Protein AF-A0A931R4F4-F1 (afdb_monomer)

Solvent-accessible surface area (backbone atoms only — not comparable to full-atom values): 10185 Å² total; per-residue (Å²): 138,82,79,83,78,82,85,79,80,76,71,88,76,66,45,74,41,84,54,60,89,89,70,86,68,61,95,83,44,46,68,43,68,88,66,56,91,87,40,26,64,51,36,35,76,71,69,76,32,97,70,66,75,79,56,71,72,58,55,70,68,44,57,67,74,62,46,71,74,55,79,89,87,77,80,78,82,84,66,76,91,75,79,91,82,77,68,88,88,60,58,67,67,58,51,51,53,51,50,55,51,52,57,46,28,63,78,36,74,67,41,36,56,51,31,38,72,54,84,62,38,76,70,50,75,81,84,56,88,73,56,61,60,62,46,56,59,50,47,52,50,48,26,73,74,75,52,75,79,66,100,70,136

Structure (mmCIF, N/CA/C/O backbone):
data_AF-A0A931R4F4-F1
#
_entry.id   AF-A0A931R4F4-F1
#
loop_
_atom_site.group_PDB
_atom_site.id
_atom_site.type_symbol
_atom_site.label_atom_id
_atom_site.label_alt_id
_atom_site.label_comp_id
_atom_site.label_asym_id
_atom_site.label_entity_id
_atom_site.label_seq_id
_atom_site.pdbx_PDB_ins_code
_atom_site.Cartn_x
_atom_site.Cartn_y
_atom_site.Cartn_z
_atom_site.occupancy
_atom_site.B_iso_or_equiv
_atom_site.auth_seq_id
_atom_site.auth_comp_id
_atom_site.auth_asym_id
_atom_site.auth_atom_id
_atom_site.pdbx_PDB_model_num
ATOM 1 N N . MET A 1 1 ? 2.465 22.257 -15.580 1.00 33.47 1 MET A N 1
ATOM 2 C CA . MET A 1 1 ? 1.181 21.778 -16.136 1.00 33.47 1 MET A CA 1
ATOM 3 C C . MET A 1 1 ? 1.499 20.669 -17.139 1.00 33.47 1 MET A C 1
ATOM 5 O O . MET A 1 1 ? 1.985 20.966 -18.220 1.00 33.47 1 MET A O 1
ATOM 9 N N . LEU A 1 2 ? 1.382 19.396 -16.742 1.00 33.62 2 LEU A N 1
ATOM 10 C CA . LEU A 1 2 ? 1.641 18.245 -17.622 1.00 33.62 2 LEU A CA 1
ATOM 11 C C . LEU A 1 2 ? 0.313 17.807 -18.249 1.00 33.62 2 LEU A C 1
ATOM 13 O O . LEU A 1 2 ? -0.686 17.692 -17.543 1.00 33.62 2 LEU A O 1
ATOM 17 N N . ARG A 1 3 ? 0.301 17.629 -19.574 1.00 30.47 3 ARG A N 1
ATOM 18 C CA . ARG A 1 3 ? -0.894 17.268 -20.350 1.00 30.47 3 ARG A CA 1
ATOM 19 C C . ARG A 1 3 ? -1.424 15.884 -19.931 1.00 30.47 3 ARG A C 1
ATOM 21 O O . ARG A 1 3 ? -0.605 15.010 -19.639 1.00 30.47 3 ARG A O 1
ATOM 28 N N . PRO A 1 4 ? -2.752 15.659 -19.921 1.00 39.50 4 PRO A N 1
ATOM 29 C CA . PRO A 1 4 ? -3.322 14.340 -19.673 1.00 39.50 4 PRO A CA 1
ATOM 30 C C . PRO A 1 4 ? -2.822 13.353 -20.732 1.00 39.50 4 PRO A C 1
ATOM 32 O O . PRO A 1 4 ? -2.924 13.608 -21.928 1.00 39.50 4 PRO A O 1
ATOM 35 N N . PHE A 1 5 ? -2.253 12.238 -20.287 1.00 44.22 5 PHE A N 1
ATOM 36 C CA . PHE A 1 5 ? -1.903 11.112 -21.144 1.00 44.22 5 PHE A CA 1
ATOM 37 C C . PHE A 1 5 ? -3.206 10.507 -21.686 1.00 44.22 5 PHE A C 1
ATOM 39 O O . PHE A 1 5 ? -4.001 9.985 -20.900 1.00 44.22 5 PHE A O 1
ATOM 46 N N . GLU A 1 6 ? -3.446 10.607 -22.997 1.00 39.06 6 GLU A N 1
ATOM 47 C CA . GLU A 1 6 ? -4.593 10.000 -23.685 1.00 39.06 6 GLU A CA 1
ATOM 48 C C . GLU A 1 6 ? -4.513 8.465 -23.595 1.00 39.06 6 GLU A C 1
ATOM 50 O O . GLU A 1 6 ? -4.029 7.761 -24.483 1.00 39.06 6 GLU A O 1
ATOM 55 N N . ARG A 1 7 ? -4.980 7.917 -22.469 1.00 46.09 7 ARG A N 1
ATOM 56 C CA . ARG A 1 7 ? -5.272 6.491 -22.316 1.00 46.09 7 ARG A CA 1
ATOM 57 C C . ARG A 1 7 ? -6.458 6.182 -23.215 1.00 46.09 7 ARG A C 1
ATOM 59 O O . ARG A 1 7 ? -7.564 6.516 -22.813 1.00 46.09 7 ARG A O 1
ATOM 66 N N . THR A 1 8 ? -6.267 5.567 -24.382 1.00 38.84 8 THR A N 1
ATOM 67 C CA . THR A 1 8 ? -7.254 4.594 -24.921 1.00 38.84 8 THR A CA 1
ATOM 68 C C . THR A 1 8 ? -6.893 3.918 -26.243 1.00 38.84 8 THR A C 1
ATOM 70 O O . THR A 1 8 ? -7.552 2.936 -26.559 1.00 38.84 8 THR A O 1
ATOM 73 N N . LYS A 1 9 ? -5.861 4.327 -27.002 1.00 36.66 9 LYS A N 1
ATOM 74 C CA . LYS A 1 9 ? -5.619 3.714 -28.333 1.00 36.66 9 LYS A CA 1
ATOM 75 C C . LYS A 1 9 ? -4.384 2.817 -28.495 1.00 36.66 9 LYS A C 1
ATOM 77 O O . LYS A 1 9 ? -4.356 2.032 -29.430 1.00 36.66 9 LYS A O 1
ATOM 82 N N . TRP A 1 10 ? -3.398 2.883 -27.597 1.00 38.34 10 TRP A N 1
ATOM 83 C CA . TRP A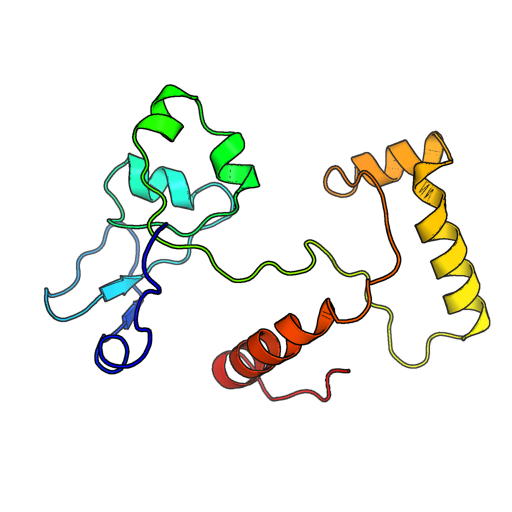 1 10 ? -2.105 2.192 -27.784 1.00 38.34 10 TRP A CA 1
ATOM 84 C C . TRP A 1 10 ? -1.919 0.899 -26.973 1.00 38.34 10 TRP A C 1
ATOM 86 O O . TRP A 1 10 ? -1.050 0.099 -27.295 1.00 38.34 10 TRP A O 1
ATOM 96 N N . ILE A 1 11 ? -2.709 0.677 -25.918 1.00 48.81 11 ILE A N 1
ATOM 97 C CA . ILE A 1 11 ? -2.505 -0.461 -24.997 1.00 48.81 11 ILE A CA 1
ATOM 98 C C . ILE A 1 11 ? -3.281 -1.712 -25.448 1.00 48.81 11 ILE A C 1
ATOM 100 O O . ILE A 1 11 ? -2.944 -2.821 -25.047 1.00 48.81 11 ILE A O 1
ATOM 104 N N . SER A 1 12 ? -4.274 -1.577 -26.332 1.00 50.84 12 SER A N 1
ATOM 105 C CA . SER A 1 12 ? -5.110 -2.698 -26.788 1.00 50.84 12 SER A CA 1
ATOM 106 C C . SER A 1 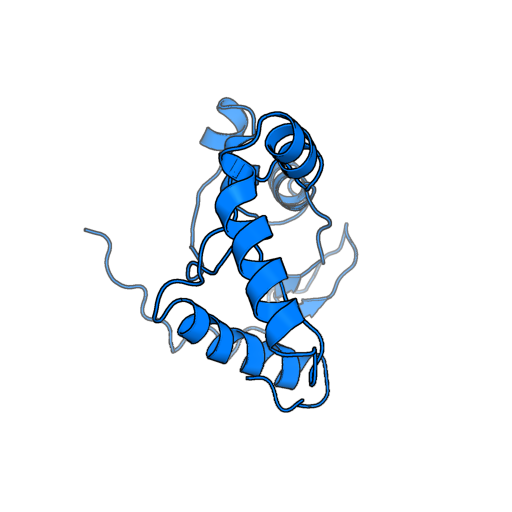12 ? -4.408 -3.690 -27.728 1.00 50.84 12 SER A C 1
ATOM 108 O O . SER A 1 12 ? -5.017 -4.692 -28.089 1.00 50.84 12 SER A O 1
ATOM 110 N N . SER A 1 13 ? -3.147 -3.455 -28.112 1.00 61.41 13 SER A N 1
ATOM 111 C CA . SER A 1 13 ? -2.382 -4.333 -29.013 1.00 61.41 13 SER A CA 1
ATOM 112 C C . SER A 1 13 ? -1.053 -4.842 -28.443 1.00 61.41 13 SER A C 1
ATOM 114 O O . SER A 1 13 ? -0.279 -5.446 -29.182 1.00 61.41 13 SER A O 1
ATOM 116 N N . ILE A 1 14 ? -0.743 -4.600 -27.163 1.00 72.19 14 ILE A N 1
ATOM 117 C CA . ILE A 1 14 ? 0.520 -5.063 -26.568 1.00 72.19 14 ILE A CA 1
ATOM 118 C C . ILE A 1 14 ? 0.347 -6.503 -26.082 1.00 72.19 14 ILE A C 1
ATOM 120 O O . ILE A 1 14 ? -0.394 -6.768 -25.136 1.00 72.19 14 ILE A O 1
ATOM 124 N N . LYS A 1 15 ? 1.056 -7.440 -26.718 1.00 86.44 15 LYS A N 1
ATOM 125 C CA . LYS A 1 15 ? 1.109 -8.836 -26.279 1.00 86.44 15 LYS A CA 1
ATOM 126 C C . LYS A 1 15 ? 2.052 -8.957 -25.080 1.00 86.44 15 LYS A C 1
ATOM 128 O O . LYS A 1 15 ? 3.241 -8.667 -25.200 1.00 86.44 15 LYS A O 1
ATOM 133 N N . LEU A 1 16 ? 1.515 -9.387 -23.940 1.00 88.31 16 LEU A N 1
ATOM 134 C CA . LEU A 1 16 ? 2.272 -9.645 -22.714 1.00 88.31 16 LEU A CA 1
ATOM 135 C C . LEU A 1 16 ? 2.648 -11.124 -22.620 1.00 88.31 16 LEU A C 1
ATOM 137 O O . LEU A 1 16 ? 1.820 -11.992 -22.898 1.00 88.31 16 LEU A O 1
ATOM 141 N N . VAL A 1 17 ? 3.887 -11.408 -22.224 1.00 90.31 17 VAL A N 1
ATOM 142 C CA . VAL A 1 17 ? 4.386 -12.774 -22.017 1.00 90.31 17 VAL A CA 1
ATOM 143 C C . VAL A 1 17 ? 5.139 -12.840 -20.697 1.00 90.31 17 VAL A C 1
ATOM 145 O O . VAL A 1 17 ? 6.070 -12.069 -20.476 1.00 90.31 17 VAL A O 1
ATOM 148 N N . GLU A 1 18 ? 4.758 -13.768 -19.824 1.00 90.38 18 GLU A N 1
ATOM 149 C CA . GLU A 1 18 ? 5.533 -14.037 -18.615 1.00 90.38 18 GLU A CA 1
ATOM 150 C C . GLU A 1 18 ? 6.848 -14.735 -18.971 1.00 90.38 18 GLU A C 1
ATOM 152 O O . GLU A 1 18 ? 6.860 -15.691 -19.751 1.00 90.38 18 GLU A O 1
ATOM 157 N N . ILE A 1 19 ? 7.955 -14.285 -18.383 1.00 90.75 19 ILE A N 1
ATOM 158 C CA . ILE A 1 19 ? 9.274 -14.904 -18.553 1.00 90.75 19 ILE A CA 1
ATOM 159 C C . ILE A 1 19 ? 9.934 -15.194 -17.199 1.00 90.75 19 ILE A C 1
ATOM 161 O O . ILE A 1 19 ? 9.489 -14.743 -16.148 1.00 90.75 19 ILE A O 1
ATOM 165 N N . LYS A 1 20 ? 11.040 -15.944 -17.212 1.00 86.19 20 LYS A N 1
ATOM 166 C CA . LYS A 1 20 ? 11.947 -16.064 -16.059 1.00 86.19 20 LYS A CA 1
ATOM 167 C C . LYS A 1 20 ? 13.118 -15.104 -16.241 1.00 86.19 20 LYS A C 1
ATOM 169 O O . LYS A 1 20 ? 13.577 -14.919 -17.361 1.00 86.19 20 LYS A O 1
ATOM 174 N N . SER A 1 21 ? 13.609 -14.510 -15.153 1.00 78.44 21 SER A N 1
ATOM 175 C CA . SER A 1 21 ? 14.781 -13.627 -15.185 1.00 78.44 21 SER A CA 1
ATOM 176 C C . SER A 1 21 ? 16.077 -14.402 -14.885 1.00 78.44 21 SER A C 1
ATOM 178 O O . SER A 1 21 ? 16.123 -15.087 -13.860 1.00 78.44 21 SER A O 1
ATOM 180 N N . PRO A 1 22 ? 17.154 -14.224 -15.677 1.00 79.50 22 PRO A N 1
ATOM 181 C CA . PRO A 1 22 ? 17.206 -13.421 -16.903 1.00 79.50 22 PRO A CA 1
ATOM 182 C C . PRO A 1 22 ? 16.489 -14.122 -18.069 1.00 79.50 22 PRO A C 1
ATOM 184 O O . PRO A 1 22 ? 16.527 -15.347 -18.175 1.00 79.50 22 PRO A O 1
ATOM 187 N N . GLY A 1 23 ? 15.862 -13.345 -18.953 1.00 82.81 23 GLY A N 1
ATOM 188 C CA . GLY A 1 23 ? 15.129 -13.859 -20.108 1.00 82.81 23 GLY A CA 1
ATOM 189 C C . GLY A 1 23 ? 14.937 -12.780 -21.169 1.00 82.81 23 GLY A C 1
ATOM 190 O O . GLY A 1 23 ? 14.986 -11.594 -20.858 1.00 82.81 23 GLY A O 1
ATOM 191 N N . ASN A 1 24 ? 14.726 -13.201 -22.415 1.00 85.56 24 ASN A N 1
ATOM 192 C CA . ASN A 1 24 ? 14.523 -12.312 -23.556 1.00 85.56 24 ASN A CA 1
ATOM 193 C C . ASN A 1 24 ? 13.172 -12.597 -24.208 1.00 85.56 24 ASN A C 1
ATOM 195 O O . ASN A 1 24 ? 12.670 -13.721 -24.157 1.00 85.56 24 ASN A O 1
ATOM 199 N N . VAL A 1 25 ? 12.625 -11.588 -24.874 1.00 88.25 25 VAL A N 1
ATOM 200 C CA . VAL A 1 25 ? 11.423 -11.711 -25.695 1.00 88.25 25 VAL A CA 1
ATOM 201 C C . VAL A 1 25 ? 11.650 -11.115 -27.082 1.00 88.25 25 VAL A C 1
ATOM 203 O O . VAL A 1 25 ? 12.566 -10.314 -27.280 1.00 88.25 25 VAL A O 1
ATOM 206 N N . ASN A 1 26 ? 10.824 -11.508 -28.053 1.00 86.94 26 ASN A N 1
ATOM 207 C CA . ASN A 1 26 ? 10.825 -10.870 -29.368 1.00 86.94 26 ASN A CA 1
ATOM 208 C C . ASN A 1 26 ? 10.399 -9.397 -29.256 1.00 86.94 26 ASN A C 1
A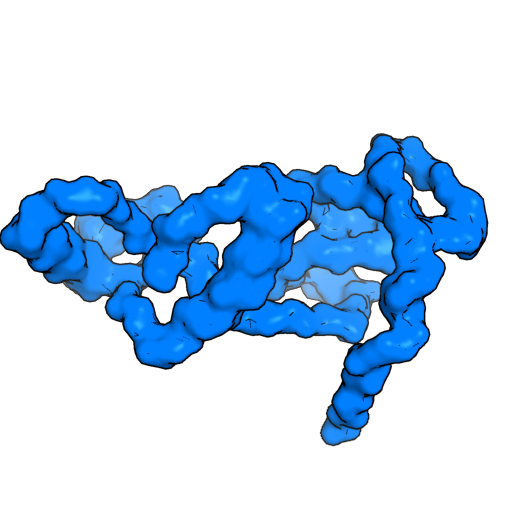TOM 210 O O . ASN A 1 26 ? 9.670 -9.013 -28.345 1.00 86.94 26 ASN A O 1
ATOM 214 N N . ARG A 1 27 ? 10.835 -8.566 -30.211 1.00 84.19 27 ARG A N 1
ATOM 215 C CA . ARG A 1 27 ? 10.600 -7.108 -30.193 1.00 84.19 27 ARG A CA 1
ATOM 216 C C . ARG A 1 27 ? 9.124 -6.697 -30.282 1.00 84.19 27 ARG A C 1
ATOM 218 O O . ARG A 1 27 ? 8.810 -5.545 -30.013 1.00 84.19 27 ARG A O 1
ATOM 225 N N . ASP A 1 28 ? 8.245 -7.601 -30.700 1.00 88.12 28 ASP A N 1
ATOM 226 C CA . ASP A 1 28 ? 6.803 -7.390 -30.855 1.00 88.12 28 ASP A CA 1
ATOM 227 C C . ASP A 1 28 ? 5.997 -7.693 -29.582 1.00 88.12 28 ASP A C 1
ATOM 229 O O . ASP A 1 28 ? 4.786 -7.466 -29.555 1.00 88.12 28 ASP A O 1
ATOM 233 N N . VAL A 1 29 ? 6.644 -8.191 -28.522 1.00 90.12 29 VAL A N 1
ATOM 234 C CA . VAL A 1 29 ? 5.984 -8.514 -27.252 1.00 90.12 29 VAL A CA 1
ATOM 235 C C . VAL A 1 29 ? 6.683 -7.837 -26.079 1.00 90.12 29 VAL A C 1
ATOM 237 O O . VAL A 1 29 ? 7.871 -7.528 -26.121 1.00 90.12 29 VAL A O 1
ATOM 240 N N . VAL A 1 30 ? 5.938 -7.635 -24.996 1.00 91.12 30 VAL A N 1
ATOM 241 C CA . VAL A 1 30 ? 6.480 -7.136 -23.732 1.00 91.12 30 VAL A CA 1
ATOM 242 C C . VAL A 1 30 ? 6.571 -8.304 -22.755 1.00 91.12 30 VAL A C 1
ATOM 244 O O . VAL A 1 30 ? 5.562 -8.902 -22.374 1.00 91.12 30 VAL A O 1
ATOM 247 N N . GLY A 1 31 ? 7.800 -8.638 -22.369 1.00 91.88 31 GLY A N 1
ATOM 248 C CA . GLY A 1 31 ? 8.074 -9.624 -21.331 1.00 91.88 31 GLY A CA 1
ATOM 249 C C . GLY A 1 31 ? 7.796 -9.038 -19.952 1.00 91.88 31 GLY A C 1
ATOM 250 O O . GLY A 1 31 ? 8.189 -7.904 -19.680 1.00 91.88 31 GLY A O 1
ATOM 251 N N . TYR A 1 32 ? 7.147 -9.795 -19.071 1.00 91.94 32 TYR A N 1
ATOM 252 C CA . TYR A 1 32 ? 6.999 -9.415 -17.668 1.00 91.94 32 TYR A CA 1
ATOM 253 C C . TYR A 1 32 ? 7.487 -10.522 -16.736 1.00 91.94 32 TYR A C 1
ATOM 255 O O . TYR A 1 32 ? 7.456 -11.706 -17.065 1.00 91.94 32 TYR A O 1
ATOM 263 N N . ILE A 1 33 ? 7.944 -10.109 -15.557 1.00 89.12 33 ILE A N 1
ATOM 264 C CA . ILE A 1 33 ? 8.353 -10.986 -14.461 1.00 89.12 33 ILE A CA 1
ATOM 265 C C . ILE A 1 33 ? 7.683 -10.508 -13.180 1.00 89.12 33 ILE A C 1
ATOM 267 O O . ILE A 1 33 ? 7.573 -9.303 -12.942 1.00 89.12 33 ILE A O 1
ATOM 271 N N . HIS A 1 34 ? 7.255 -11.440 -12.336 1.00 84.81 34 HIS A N 1
ATOM 272 C CA . HIS A 1 34 ? 6.792 -11.098 -10.998 1.00 84.81 34 HIS A CA 1
ATOM 273 C C . HIS A 1 34 ? 7.997 -10.804 -10.098 1.00 84.81 34 HIS A C 1
ATOM 275 O O . HIS A 1 34 ? 8.840 -11.668 -9.852 1.00 84.81 34 HIS A O 1
ATOM 281 N N . GLY A 1 35 ? 8.095 -9.562 -9.624 1.00 72.12 35 GLY A N 1
ATOM 282 C CA . GLY A 1 35 ? 9.042 -9.187 -8.579 1.00 72.12 35 GLY A CA 1
ATOM 283 C C . GLY A 1 35 ? 8.545 -9.622 -7.200 1.00 72.12 35 GLY A C 1
ATOM 284 O O . GLY A 1 35 ? 7.342 -9.677 -6.956 1.00 72.12 35 GLY A O 1
ATOM 285 N N . SER A 1 36 ? 9.473 -9.899 -6.286 1.00 72.75 36 SER A N 1
ATOM 286 C CA . SER A 1 36 ? 9.191 -9.919 -4.848 1.00 72.75 36 SER A CA 1
ATOM 287 C C . SER A 1 36 ? 9.340 -8.511 -4.266 1.00 72.75 36 SER A C 1
ATOM 289 O O . SER A 1 36 ? 10.052 -7.678 -4.839 1.00 72.75 36 SER A O 1
ATOM 291 N N . ASP A 1 37 ? 8.734 -8.265 -3.104 1.00 69.00 37 ASP A N 1
ATOM 292 C CA . ASP A 1 37 ? 8.899 -7.013 -2.354 1.00 69.00 37 ASP A CA 1
ATOM 293 C C . ASP A 1 37 ? 10.381 -6.618 -2.241 1.00 69.00 37 ASP A C 1
ATOM 295 O O . ASP A 1 37 ? 11.255 -7.455 -1.991 1.00 69.00 37 ASP A O 1
ATOM 299 N N . GLY A 1 38 ? 10.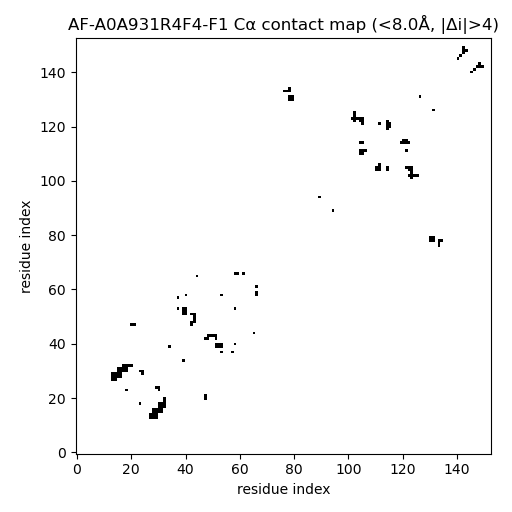678 -5.338 -2.481 1.00 72.31 38 GLY A N 1
ATOM 300 C CA . GLY A 1 38 ? 12.035 -4.792 -2.482 1.00 72.31 38 GLY A CA 1
ATOM 301 C C . GLY A 1 38 ? 12.925 -5.161 -3.680 1.00 72.31 38 GLY A C 1
ATOM 302 O O . GLY A 1 38 ? 13.974 -4.539 -3.844 1.00 72.31 38 GLY A O 1
ATOM 303 N N . ASN A 1 39 ? 12.544 -6.109 -4.545 1.00 83.88 39 ASN A N 1
ATOM 304 C CA . ASN A 1 39 ? 13.401 -6.544 -5.657 1.00 83.88 39 ASN A CA 1
ATOM 305 C C . ASN A 1 39 ? 13.141 -5.786 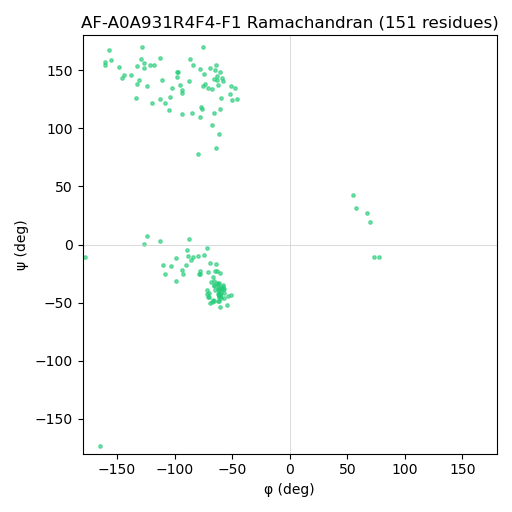-6.971 1.00 83.88 39 ASN A C 1
ATOM 307 O O . ASN A 1 39 ? 14.045 -5.660 -7.795 1.00 83.88 39 ASN A O 1
ATOM 311 N N . SER A 1 40 ? 11.940 -5.235 -7.176 1.00 88.19 40 SER A N 1
ATOM 312 C CA . SER A 1 40 ? 11.586 -4.556 -8.434 1.00 88.19 40 SER A CA 1
ATOM 313 C C . SER A 1 40 ? 12.525 -3.393 -8.799 1.00 88.19 40 SER A C 1
ATOM 315 O O . SER A 1 40 ? 12.999 -3.367 -9.936 1.00 88.19 40 SER A O 1
ATOM 317 N N . PRO A 1 41 ? 12.891 -2.468 -7.881 1.00 88.69 41 PRO A N 1
ATOM 318 C CA . PRO A 1 41 ? 13.872 -1.428 -8.199 1.00 88.69 41 PRO A CA 1
ATOM 319 C C . PRO A 1 41 ? 15.251 -1.997 -8.554 1.00 88.69 41 PRO A C 1
ATOM 321 O O . PRO A 1 41 ? 15.914 -1.483 -9.448 1.00 88.69 41 PRO A O 1
ATOM 324 N N . ASN A 1 42 ? 15.676 -3.081 -7.898 1.00 88.00 42 ASN A N 1
ATOM 325 C CA . ASN A 1 42 ? 16.966 -3.720 -8.159 1.00 88.00 42 ASN A CA 1
ATOM 326 C C . ASN A 1 42 ? 17.038 -4.316 -9.575 1.00 88.00 42 ASN A C 1
ATOM 328 O O . ASN A 1 42 ? 18.061 -4.196 -10.247 1.00 88.00 42 ASN A O 1
ATOM 332 N N . LEU A 1 43 ? 15.945 -4.912 -10.061 1.00 89.81 43 LEU A N 1
ATOM 333 C CA . LEU A 1 43 ? 15.853 -5.417 -11.436 1.00 89.81 43 LEU A CA 1
ATOM 334 C C . LEU A 1 43 ? 16.048 -4.297 -12.468 1.00 89.81 43 LEU A C 1
ATOM 336 O O . LEU A 1 43 ? 16.745 -4.502 -13.457 1.00 89.81 43 LEU A O 1
ATOM 340 N N . LEU A 1 44 ? 15.513 -3.104 -12.198 1.00 90.81 44 LEU A N 1
ATOM 341 C CA . LEU A 1 44 ? 15.718 -1.924 -13.039 1.00 90.81 44 LEU A CA 1
ATOM 342 C C . LEU A 1 44 ? 17.165 -1.409 -12.964 1.00 90.81 44 LEU A C 1
ATOM 344 O O . LEU A 1 44 ? 17.819 -1.240 -13.988 1.00 90.81 44 LEU A O 1
ATOM 348 N N . ILE A 1 45 ? 17.697 -1.217 -11.752 1.00 90.75 45 ILE A N 1
ATOM 349 C CA . ILE A 1 45 ? 19.048 -0.667 -11.523 1.00 90.75 45 ILE A CA 1
ATOM 350 C C . ILE A 1 45 ? 20.139 -1.570 -12.117 1.00 90.75 45 ILE A C 1
ATOM 352 O O . ILE A 1 45 ? 21.157 -1.082 -12.599 1.00 90.75 45 ILE A O 1
ATOM 356 N N . THR A 1 46 ? 19.932 -2.888 -12.094 1.00 89.56 46 THR A N 1
ATOM 357 C CA . THR A 1 46 ? 20.884 -3.874 -12.636 1.00 89.56 46 THR A CA 1
ATOM 358 C C . THR A 1 46 ? 20.692 -4.159 -14.128 1.00 89.56 46 THR A C 1
ATOM 360 O O . THR A 1 46 ? 21.360 -5.043 -14.659 1.00 89.56 46 THR A O 1
ATOM 363 N N . GLY A 1 47 ? 19.789 -3.441 -14.808 1.00 90.25 47 GLY A N 1
ATOM 364 C CA . GLY A 1 47 ? 19.528 -3.610 -16.241 1.00 90.25 47 GLY A CA 1
ATOM 365 C C . GLY A 1 47 ? 18.840 -4.928 -16.607 1.00 90.25 47 GLY A C 1
ATOM 366 O O . GLY A 1 47 ? 18.901 -5.355 -17.754 1.00 90.25 47 GLY A O 1
ATOM 367 N N . LYS A 1 48 ? 18.201 -5.599 -15.640 1.00 89.00 48 LYS A N 1
ATOM 368 C CA . LYS A 1 48 ? 17.434 -6.839 -15.858 1.00 89.00 48 LYS A CA 1
ATOM 369 C C . LYS A 1 48 ? 15.992 -6.578 -16.295 1.00 89.00 48 LYS A C 1
ATOM 371 O O . LYS A 1 48 ? 15.311 -7.514 -16.703 1.00 89.00 48 LYS A O 1
ATOM 376 N N . ALA A 1 49 ? 15.522 -5.340 -16.170 1.00 91.12 49 ALA A N 1
ATOM 377 C CA . ALA A 1 49 ? 14.221 -4.891 -16.641 1.00 91.12 49 ALA A CA 1
ATOM 378 C C . ALA A 1 49 ? 14.308 -3.439 -17.127 1.00 91.12 49 ALA A C 1
ATOM 380 O O . ALA A 1 49 ? 14.982 -2.622 -16.503 1.00 91.12 49 ALA A O 1
ATOM 381 N N . ASP A 1 50 ? 13.575 -3.108 -18.192 1.00 91.88 50 ASP A N 1
ATOM 382 C CA . ASP A 1 50 ? 13.513 -1.743 -18.741 1.00 91.88 50 ASP A CA 1
ATOM 383 C C . ASP A 1 50 ? 12.607 -0.809 -17.920 1.00 91.88 50 ASP A C 1
ATOM 385 O O . ASP A 1 50 ? 12.727 0.416 -17.967 1.00 91.88 50 ASP A O 1
ATOM 389 N N . ALA A 1 51 ? 11.674 -1.388 -17.161 1.00 92.62 51 ALA A N 1
ATOM 390 C CA . ALA A 1 51 ? 10.758 -0.684 -16.275 1.00 92.62 51 ALA A CA 1
ATOM 391 C C . ALA A 1 51 ? 10.408 -1.558 -15.065 1.00 92.62 51 ALA A C 1
ATOM 393 O O . ALA A 1 51 ? 10.402 -2.785 -15.146 1.00 92.62 51 ALA A O 1
ATOM 394 N N . ALA A 1 52 ? 10.076 -0.919 -13.943 1.00 91.69 52 ALA A N 1
ATOM 395 C CA . ALA A 1 52 ? 9.671 -1.599 -12.719 1.00 91.69 52 ALA A CA 1
ATOM 396 C C . ALA A 1 52 ? 8.483 -0.895 -12.056 1.00 91.69 52 ALA A C 1
ATOM 398 O O . ALA A 1 52 ? 8.371 0.332 -12.074 1.00 91.69 52 ALA A O 1
ATOM 399 N N . THR A 1 53 ? 7.617 -1.684 -11.425 1.00 91.19 53 THR A N 1
ATOM 400 C CA . THR A 1 53 ? 6.545 -1.197 -10.551 1.00 91.19 53 THR A CA 1
ATOM 401 C C . THR A 1 53 ? 6.949 -1.382 -9.094 1.00 91.19 53 THR A C 1
ATOM 403 O O . THR A 1 53 ? 7.442 -2.443 -8.712 1.00 91.19 53 THR A O 1
ATOM 406 N N . THR A 1 54 ? 6.740 -0.361 -8.272 1.00 90.00 54 THR A N 1
ATOM 407 C CA . THR A 1 54 ? 7.109 -0.356 -6.849 1.00 90.00 54 THR A CA 1
ATOM 408 C C . THR A 1 54 ? 6.255 0.672 -6.107 1.00 90.00 54 THR A C 1
ATOM 410 O O . THR A 1 54 ? 5.576 1.496 -6.730 1.00 90.00 54 THR A O 1
ATOM 413 N N . THR A 1 55 ? 6.265 0.637 -4.777 1.00 89.31 55 THR A N 1
ATOM 414 C CA . THR A 1 55 ? 5.562 1.636 -3.966 1.00 89.31 55 THR A CA 1
ATOM 415 C C . THR A 1 55 ? 6.408 2.894 -3.771 1.00 89.31 55 THR A C 1
ATOM 417 O O . THR A 1 55 ? 7.636 2.848 -3.758 1.00 89.31 55 THR A O 1
ATOM 420 N N . TYR A 1 56 ? 5.765 4.041 -3.534 1.00 87.62 56 TYR A N 1
ATOM 421 C CA . TYR A 1 56 ? 6.489 5.284 -3.235 1.00 87.62 56 TYR A CA 1
ATOM 422 C C . TYR A 1 56 ? 7.400 5.147 -2.000 1.00 87.62 56 TYR A C 1
ATOM 424 O O . TYR A 1 56 ? 8.532 5.620 -2.008 1.00 87.62 56 TYR A O 1
ATOM 432 N N . ARG A 1 57 ? 6.951 4.392 -0.986 1.00 86.38 57 ARG A N 1
ATOM 433 C CA . ARG A 1 57 ? 7.735 4.079 0.220 1.00 86.38 57 ARG A CA 1
ATOM 434 C C . ARG A 1 57 ? 9.041 3.346 -0.101 1.00 86.38 57 ARG A C 1
ATOM 436 O O . ARG A 1 57 ? 10.033 3.549 0.589 1.00 86.38 57 ARG A O 1
ATOM 443 N N . GLU A 1 58 ? 9.045 2.457 -1.088 1.00 87.75 58 GLU A N 1
ATOM 444 C CA . GLU A 1 58 ? 10.261 1.747 -1.498 1.00 87.75 58 GLU A CA 1
ATOM 445 C C . GLU A 1 58 ? 11.228 2.677 -2.232 1.00 87.75 58 GLU A C 1
ATOM 447 O O . GLU A 1 58 ? 12.421 2.631 -1.951 1.00 87.75 58 GLU A O 1
ATOM 452 N N . ILE A 1 59 ? 10.721 3.579 -3.080 1.00 89.25 59 ILE A N 1
ATOM 453 C CA . ILE A 1 59 ? 11.539 4.605 -3.748 1.00 89.25 59 ILE A CA 1
ATOM 454 C C . ILE A 1 59 ? 12.203 5.532 -2.719 1.00 89.25 59 ILE A C 1
ATOM 456 O O . ILE A 1 59 ? 13.384 5.844 -2.845 1.00 89.25 59 ILE A O 1
ATOM 460 N N . GLU A 1 60 ? 11.477 5.952 -1.680 1.00 89.12 60 GLU A N 1
ATOM 461 C CA . GLU A 1 60 ? 12.018 6.808 -0.611 1.00 89.12 60 GLU A CA 1
ATOM 462 C C . GLU A 1 60 ? 13.110 6.139 0.231 1.00 89.12 60 GLU A C 1
ATOM 464 O O . GLU A 1 60 ? 13.919 6.834 0.840 1.00 89.12 60 GLU A O 1
ATOM 469 N N . ARG A 1 61 ? 13.146 4.803 0.265 1.00 89.00 61 ARG A N 1
ATOM 470 C CA . ARG A 1 61 ? 14.165 4.025 0.985 1.00 89.00 61 ARG A CA 1
ATOM 471 C C . ARG A 1 61 ? 15.446 3.813 0.181 1.00 89.00 61 ARG A C 1
ATOM 473 O O . ARG A 1 61 ? 16.425 3.320 0.739 1.00 89.00 61 ARG A O 1
ATOM 480 N N . LEU A 1 62 ? 15.447 4.139 -1.112 1.00 90.25 62 LEU A N 1
ATOM 481 C CA . LEU A 1 62 ? 16.648 4.068 -1.936 1.00 90.25 62 LEU A CA 1
ATOM 482 C C . LEU A 1 62 ? 17.645 5.151 -1.516 1.00 90.25 62 LEU A C 1
ATOM 484 O O . LEU A 1 62 ? 17.266 6.226 -1.049 1.00 90.25 62 LEU A O 1
ATOM 488 N N . LYS A 1 63 ? 18.934 4.876 -1.732 1.00 93.62 63 LYS A N 1
ATOM 489 C CA . LYS A 1 63 ? 19.975 5.898 -1.584 1.00 93.62 63 LYS A CA 1
ATOM 490 C C . LYS A 1 63 ? 19.692 7.075 -2.536 1.00 93.62 63 LYS A C 1
ATOM 492 O O . LYS A 1 63 ? 19.218 6.817 -3.649 1.00 93.62 63 LYS A O 1
ATOM 497 N N . PRO A 1 64 ? 19.969 8.334 -2.145 1.00 94.69 64 PRO A N 1
ATOM 498 C CA . PRO A 1 64 ? 19.667 9.507 -2.967 1.00 94.69 64 PRO A CA 1
ATOM 499 C C . PRO A 1 64 ? 20.192 9.407 -4.402 1.00 94.69 64 PRO A C 1
ATOM 501 O O . PRO A 1 64 ? 19.432 9.647 -5.334 1.00 94.69 64 PRO A O 1
ATOM 504 N N . GLU A 1 65 ? 21.425 8.935 -4.583 1.00 94.44 65 GLU A N 1
ATOM 505 C CA . GLU A 1 65 ? 22.090 8.844 -5.888 1.00 94.44 65 GLU A CA 1
ATOM 506 C C . GLU A 1 65 ? 21.391 7.835 -6.810 1.00 94.44 65 GLU A C 1
ATOM 508 O O . GLU A 1 65 ? 21.270 8.039 -8.016 1.00 94.44 65 GLU A O 1
ATOM 513 N N . VAL A 1 66 ? 20.884 6.742 -6.230 1.00 92.62 66 VAL A N 1
ATOM 514 C CA . VAL A 1 66 ? 20.082 5.749 -6.952 1.00 92.62 66 VAL A CA 1
ATOM 515 C C . VAL A 1 66 ? 18.719 6.331 -7.292 1.00 92.62 66 VAL A C 1
ATOM 517 O O . VAL A 1 66 ? 18.244 6.180 -8.405 1.00 92.62 66 VAL A O 1
ATOM 520 N N . ARG A 1 67 ? 18.065 7.007 -6.349 1.00 92.56 67 ARG A N 1
ATOM 521 C CA . ARG A 1 67 ? 16.745 7.597 -6.585 1.00 92.56 67 ARG A CA 1
ATOM 522 C C . ARG A 1 67 ? 16.784 8.662 -7.685 1.00 92.56 67 ARG A C 1
ATOM 524 O O . ARG A 1 67 ? 15.852 8.734 -8.478 1.00 92.56 67 ARG A O 1
ATOM 531 N N . GLU A 1 68 ? 17.842 9.465 -7.732 1.00 93.44 68 GLU A N 1
ATOM 532 C CA . GLU A 1 68 ? 18.050 10.521 -8.729 1.00 93.44 68 GLU A CA 1
ATOM 533 C C . GLU A 1 68 ? 18.353 9.979 -10.132 1.00 93.44 68 GLU A C 1
ATOM 535 O O . GLU A 1 68 ? 18.054 10.653 -11.117 1.00 93.44 68 GLU A O 1
ATOM 540 N N . SER A 1 69 ? 18.871 8.751 -10.247 1.00 92.62 69 SER A N 1
ATOM 541 C CA . SER A 1 69 ? 19.068 8.091 -11.545 1.00 92.62 69 SER A CA 1
ATOM 542 C C . SER A 1 69 ? 17.785 7.476 -12.123 1.00 92.62 69 SER A C 1
ATOM 544 O O . SER A 1 69 ? 17.757 7.087 -13.292 1.00 92.62 69 SER A O 1
ATOM 546 N N . LEU A 1 70 ? 16.705 7.406 -11.337 1.00 92.31 70 LEU A N 1
ATOM 547 C CA . LEU A 1 70 ? 15.426 6.829 -11.745 1.00 92.31 70 LEU A CA 1
ATOM 548 C C . LEU A 1 70 ? 14.432 7.899 -12.208 1.00 92.31 70 LEU A C 1
ATOM 550 O O . LEU A 1 70 ? 14.356 9.006 -11.679 1.00 92.31 70 LEU A O 1
ATOM 554 N N . LYS A 1 71 ? 13.573 7.525 -13.162 1.00 93.81 71 LYS A N 1
ATOM 555 C CA . LYS A 1 71 ? 12.492 8.377 -13.669 1.00 93.81 71 LYS A CA 1
ATOM 556 C C . LYS A 1 71 ? 11.128 7.736 -13.432 1.00 93.81 71 LYS A C 1
ATOM 558 O O . LYS A 1 71 ? 10.835 6.666 -13.955 1.00 93.81 71 LYS A O 1
ATOM 563 N N . VAL A 1 72 ? 10.249 8.432 -12.708 1.00 92.44 72 VAL A N 1
ATOM 564 C CA . VAL A 1 72 ? 8.843 8.023 -12.560 1.00 92.44 72 VAL A CA 1
ATOM 565 C C . VAL A 1 72 ? 8.073 8.396 -13.828 1.00 92.44 72 VAL A C 1
ATOM 567 O O . VAL A 1 72 ? 7.833 9.574 -14.086 1.00 92.44 72 VAL A O 1
ATOM 570 N N . ILE A 1 73 ? 7.679 7.394 -14.617 1.00 94.31 73 ILE A N 1
ATOM 571 C CA . ILE A 1 73 ? 6.959 7.594 -15.890 1.00 94.31 73 ILE A CA 1
ATOM 572 C C . ILE A 1 73 ? 5.432 7.540 -15.750 1.00 94.31 73 ILE A C 1
ATOM 574 O O . ILE A 1 73 ? 4.720 8.086 -16.587 1.00 94.31 73 ILE A O 1
ATOM 578 N N . ALA A 1 74 ? 4.919 6.907 -14.692 1.00 92.69 74 ALA A N 1
ATOM 579 C CA . ALA A 1 74 ? 3.490 6.778 -14.426 1.00 92.69 74 ALA A CA 1
ATOM 580 C C . ALA A 1 74 ? 3.220 6.565 -12.929 1.00 92.69 74 ALA A C 1
ATOM 582 O O . ALA A 1 74 ? 4.093 6.119 -12.185 1.00 92.69 74 ALA A O 1
ATOM 583 N N . LYS A 1 75 ? 1.992 6.871 -12.494 1.00 91.69 75 LYS A N 1
ATOM 584 C CA . LYS A 1 75 ? 1.478 6.576 -11.148 1.00 91.69 75 LYS A CA 1
ATOM 585 C C . LYS A 1 75 ? 0.088 5.954 -11.263 1.00 91.69 75 LYS A C 1
ATOM 587 O O . LYS A 1 75 ? -0.725 6.406 -12.074 1.00 91.69 75 LYS A O 1
ATOM 592 N N . THR A 1 76 ? -0.176 4.924 -10.466 1.00 88.19 76 THR A N 1
ATOM 593 C CA . THR A 1 76 ? -1.517 4.345 -10.317 1.00 88.19 76 THR A CA 1
ATOM 594 C C . THR A 1 76 ? -2.395 5.249 -9.450 1.00 88.19 76 THR A C 1
ATOM 596 O O . THR A 1 76 ? -1.908 6.198 -8.830 1.00 88.19 76 THR A O 1
ATOM 599 N N . ALA A 1 77 ? -3.698 4.962 -9.400 1.00 83.12 77 ALA A N 1
ATOM 600 C CA . ALA A 1 77 ? -4.574 5.588 -8.416 1.00 83.12 77 ALA A CA 1
ATOM 601 C C . ALA A 1 77 ? -4.109 5.24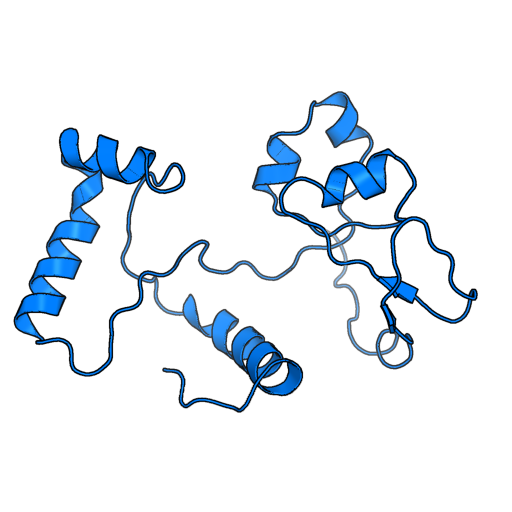1 -6.992 1.00 83.12 77 ALA A C 1
ATOM 603 O O . ALA A 1 77 ? -3.554 4.165 -6.754 1.00 83.12 77 ALA A O 1
ATOM 604 N N . SER A 1 78 ? -4.329 6.168 -6.059 1.00 83.38 78 SER A N 1
ATOM 605 C CA . SER A 1 78 ? -4.099 5.910 -4.640 1.00 83.38 78 SER A CA 1
ATOM 606 C C . SER A 1 78 ? -5.201 5.005 -4.102 1.00 83.38 78 SER A C 1
ATOM 608 O O . SER A 1 78 ? -6.376 5.212 -4.411 1.00 83.38 78 SER A O 1
ATOM 610 N N . VAL A 1 79 ? -4.821 4.038 -3.274 1.00 82.94 79 VAL A N 1
ATOM 611 C CA . VAL A 1 79 ? -5.746 3.159 -2.556 1.00 82.94 79 VAL A CA 1
ATOM 612 C C . VAL A 1 79 ? -5.351 3.070 -1.086 1.00 82.94 79 VAL A C 1
ATOM 614 O O . VAL A 1 79 ? -4.171 3.249 -0.762 1.00 82.94 79 VAL A O 1
ATOM 617 N N . PRO A 1 80 ? -6.308 2.793 -0.181 1.00 84.06 80 PRO A N 1
ATOM 618 C CA . PRO A 1 80 ? -6.011 2.441 1.199 1.00 84.06 80 PRO A CA 1
ATOM 619 C C . PRO A 1 80 ? -4.884 1.410 1.305 1.00 84.06 80 PRO A C 1
ATOM 621 O O . PRO A 1 80 ? -4.937 0.337 0.710 1.00 84.06 80 PRO A O 1
ATOM 624 N N . ARG A 1 81 ? -3.852 1.761 2.078 1.00 85.38 81 ARG A N 1
ATOM 625 C CA . ARG A 1 81 ? -2.628 0.964 2.244 1.00 85.38 81 ARG A CA 1
ATOM 626 C C . ARG A 1 81 ? -2.919 -0.421 2.825 1.00 85.38 81 ARG A C 1
ATOM 628 O O . ARG A 1 81 ? -2.320 -1.403 2.407 1.00 85.38 81 ARG A O 1
ATOM 635 N N . GLN A 1 82 ? -3.778 -0.459 3.838 1.00 87.88 82 GLN A N 1
ATOM 636 C CA . GLN A 1 82 ? -4.215 -1.660 4.535 1.00 87.88 82 GLN A CA 1
ATOM 637 C C . GLN A 1 82 ? -5.679 -1.484 4.920 1.00 87.88 82 GLN A C 1
ATOM 639 O O . GLN A 1 82 ? -6.110 -0.378 5.248 1.00 87.88 82 GLN A O 1
ATOM 644 N N . ILE A 1 83 ? -6.422 -2.584 4.891 1.00 89.81 83 ILE A N 1
ATOM 645 C CA . ILE A 1 83 ? -7.804 -2.655 5.352 1.00 89.81 83 ILE A CA 1
ATOM 646 C C . ILE A 1 83 ? -7.877 -3.758 6.397 1.00 89.81 83 ILE A C 1
ATOM 648 O O . ILE A 1 83 ? -7.307 -4.834 6.218 1.00 89.81 83 ILE A O 1
ATOM 652 N N . ILE A 1 84 ? -8.588 -3.484 7.485 1.00 91.31 84 ILE A N 1
ATOM 653 C CA . ILE A 1 84 ? -8.947 -4.498 8.470 1.00 91.31 84 ILE A CA 1
ATOM 654 C C . ILE A 1 84 ? -10.325 -5.021 8.085 1.00 91.31 84 ILE A C 1
ATOM 656 O O . ILE A 1 84 ? -11.312 -4.288 8.139 1.00 91.31 84 ILE A O 1
ATOM 660 N N . ALA A 1 85 ? -10.375 -6.281 7.666 1.00 90.75 85 ALA A N 1
ATOM 661 C CA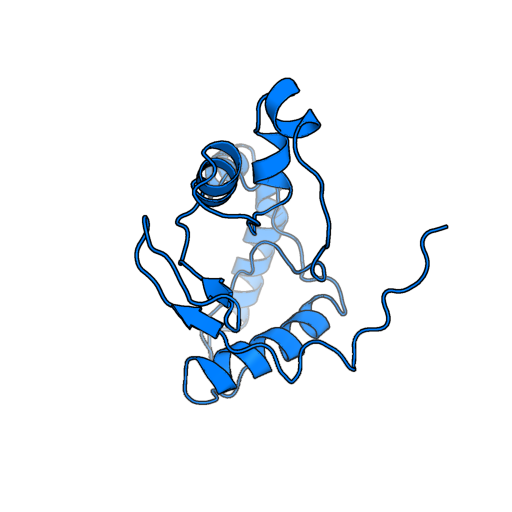 . ALA A 1 85 ? -11.613 -6.977 7.352 1.00 90.75 85 ALA A CA 1
ATOM 662 C C . ALA A 1 85 ? -12.052 -7.840 8.540 1.00 90.75 85 ALA A C 1
ATOM 664 O O . ALA A 1 85 ? -11.226 -8.382 9.276 1.00 90.75 85 ALA A O 1
ATOM 665 N N . VAL A 1 86 ? -13.362 -7.993 8.702 1.00 92.50 86 VAL A N 1
ATOM 666 C CA . VAL A 1 86 ? -13.967 -8.914 9.669 1.00 92.50 86 VAL A CA 1
ATOM 667 C C . VAL A 1 86 ? -14.787 -9.961 8.929 1.00 92.50 86 VAL A C 1
ATOM 669 O O . VAL A 1 86 ? -15.276 -9.715 7.826 1.00 92.50 86 VAL A O 1
ATOM 672 N N . ARG A 1 87 ? -14.963 -11.138 9.535 1.00 92.75 87 ARG A N 1
ATOM 673 C CA . ARG A 1 87 ? -15.827 -12.174 8.959 1.00 92.75 87 ARG A CA 1
ATOM 674 C C . ARG A 1 87 ? -17.288 -11.717 8.911 1.00 92.75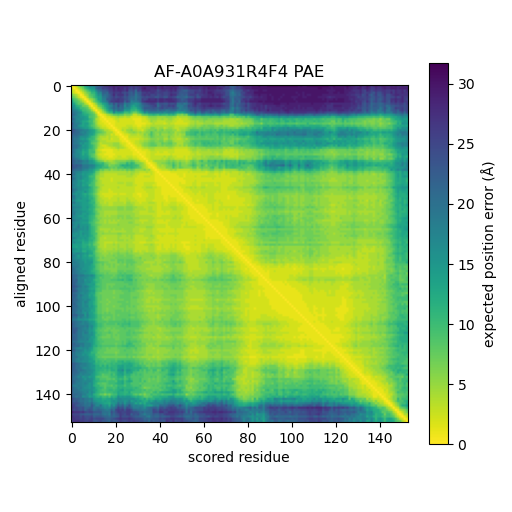 87 ARG A C 1
ATOM 676 O O . ARG A 1 87 ? -17.757 -11.002 9.800 1.00 92.75 87 ARG A O 1
ATOM 683 N N . LYS A 1 88 ? -18.033 -12.224 7.926 1.00 91.88 88 LYS A N 1
ATOM 684 C CA . LYS A 1 88 ? -19.492 -12.067 7.862 1.00 91.88 88 LYS A CA 1
ATOM 685 C C . LYS A 1 88 ? -20.143 -12.650 9.125 1.00 91.88 88 LYS A C 1
ATOM 687 O O . LYS A 1 88 ? -19.712 -13.685 9.641 1.00 91.88 88 LYS A O 1
ATOM 692 N N . GLY A 1 89 ? -21.167 -11.963 9.633 1.00 93.56 89 GLY A N 1
ATOM 693 C CA . GLY A 1 89 ? -21.905 -12.379 10.829 1.00 93.56 89 GLY A CA 1
ATOM 694 C C . GLY A 1 89 ? -21.087 -12.327 12.124 1.00 93.56 89 GLY A C 1
ATOM 695 O O . GLY A 1 89 ? -21.330 -13.127 13.027 1.00 93.56 89 GLY A O 1
ATOM 696 N N . LEU A 1 90 ? -20.067 -11.464 12.209 1.00 96.19 90 LEU A N 1
ATOM 697 C CA . LEU A 1 90 ? -19.474 -11.118 13.501 1.00 96.19 90 LEU A CA 1
ATOM 698 C C . LEU A 1 90 ? -20.543 -10.431 14.362 1.00 96.19 90 LEU A C 1
ATOM 700 O O . LEU A 1 90 ? -21.289 -9.597 13.848 1.00 96.19 90 LEU A O 1
ATOM 704 N N . ASP A 1 91 ? -20.614 -10.791 15.645 1.00 97.75 91 ASP A N 1
ATOM 705 C CA . ASP A 1 91 ? -21.562 -10.181 16.578 1.00 97.75 91 ASP A CA 1
ATOM 706 C C . ASP A 1 91 ? -21.445 -8.639 16.541 1.00 97.75 91 ASP A C 1
ATOM 708 O O . ASP A 1 91 ? -20.327 -8.118 16.636 1.00 97.75 91 ASP A O 1
ATOM 712 N N . PRO A 1 92 ? -22.556 -7.891 16.382 1.00 96.94 92 PRO A N 1
ATOM 713 C CA . PRO A 1 92 ? -22.501 -6.437 16.235 1.00 96.94 92 PRO A CA 1
ATOM 714 C C . PRO A 1 92 ? -21.900 -5.709 17.441 1.00 96.94 92 PRO A C 1
ATOM 716 O O . PRO A 1 92 ? -21.226 -4.691 17.261 1.00 96.94 92 PRO A O 1
ATOM 719 N N . ASN A 1 93 ? -22.106 -6.219 18.660 1.00 97.56 93 ASN A N 1
ATOM 720 C CA . ASN A 1 93 ? -21.546 -5.606 19.863 1.00 97.56 93 ASN A CA 1
ATOM 721 C C . ASN A 1 93 ? -20.033 -5.824 19.914 1.00 97.56 93 ASN A C 1
ATOM 723 O O . ASN A 1 93 ? -19.284 -4.880 20.171 1.00 97.56 93 ASN A O 1
ATOM 727 N N . LEU A 1 94 ? -19.574 -7.031 19.574 1.00 97.62 94 LEU A N 1
ATOM 728 C CA . LEU A 1 94 ? -18.152 -7.334 19.438 1.00 97.62 94 LEU A CA 1
ATOM 729 C C . LEU A 1 94 ? -17.493 -6.499 18.334 1.00 97.62 94 LEU A C 1
ATOM 731 O O . LEU A 1 94 ? -16.404 -5.969 18.537 1.00 97.62 94 LEU A O 1
ATOM 735 N N . LEU A 1 95 ? -18.151 -6.331 17.182 1.00 96.56 95 LEU A N 1
ATOM 736 C CA . LEU A 1 95 ? -17.651 -5.482 16.099 1.00 96.56 95 LEU A CA 1
ATOM 737 C C . LEU A 1 95 ? -17.495 -4.025 16.553 1.00 96.56 95 LEU A C 1
ATOM 739 O O . LEU A 1 95 ? -16.480 -3.393 16.255 1.00 96.56 95 LEU A O 1
ATOM 743 N N . LYS A 1 96 ? -18.481 -3.494 17.283 1.00 96.88 96 LYS A N 1
ATOM 744 C CA . LYS A 1 96 ? -18.430 -2.131 17.822 1.00 96.88 96 LYS A CA 1
ATOM 745 C C . LYS A 1 96 ? -17.268 -1.965 18.803 1.00 96.88 96 LYS A C 1
ATOM 747 O O . LYS A 1 96 ? -16.484 -1.034 18.635 1.00 96.88 96 LYS A O 1
ATOM 752 N N . ALA A 1 97 ? -17.126 -2.887 19.756 1.00 97.62 97 ALA A N 1
ATOM 753 C CA . ALA A 1 97 ? -16.043 -2.867 20.737 1.00 97.62 97 ALA A CA 1
ATOM 754 C C . ALA A 1 97 ? -14.663 -2.986 20.068 1.00 97.62 97 ALA A C 1
ATOM 756 O O . ALA A 1 97 ? -13.762 -2.201 20.356 1.00 97.62 97 ALA A O 1
ATOM 757 N N . LEU A 1 98 ? -14.508 -3.907 19.109 1.00 96.50 98 LEU A N 1
ATOM 758 C CA . LEU A 1 98 ? -13.266 -4.069 18.351 1.00 96.50 98 LEU A CA 1
ATOM 759 C C . LEU A 1 98 ? -12.900 -2.785 17.601 1.00 96.50 98 LEU A C 1
ATOM 761 O O . LEU A 1 98 ? -11.753 -2.347 17.648 1.00 96.50 98 LEU A O 1
ATOM 765 N N . LYS A 1 99 ? -13.870 -2.162 16.923 1.00 96.06 99 LYS A N 1
ATOM 766 C CA . LYS A 1 99 ? -13.646 -0.913 16.190 1.00 96.06 99 LYS A CA 1
ATOM 767 C C . LYS A 1 99 ? -13.191 0.207 17.125 1.00 96.06 99 LYS A C 1
ATOM 769 O O . LYS A 1 99 ? -12.258 0.926 16.787 1.00 96.06 99 LYS A O 1
ATOM 774 N N . GLU A 1 100 ? -13.825 0.345 18.284 1.00 96.75 100 GLU A N 1
ATOM 775 C CA . GLU A 1 100 ? -13.459 1.350 19.281 1.00 96.75 100 GLU A CA 1
ATOM 776 C C . GLU A 1 100 ? -12.033 1.154 19.806 1.00 96.75 100 GLU A C 1
ATOM 778 O O . GLU A 1 100 ? -11.269 2.118 19.846 1.00 96.75 100 GLU A O 1
ATOM 783 N N . VAL A 1 101 ? -11.644 -0.084 20.123 1.00 96.56 101 VAL A N 1
ATOM 784 C CA . VAL A 1 101 ? -10.274 -0.401 20.548 1.00 96.56 101 VAL A CA 1
ATOM 785 C C . VAL A 1 101 ? -9.273 -0.037 19.452 1.00 96.56 101 VAL A C 1
ATOM 787 O O . VAL A 1 101 ? -8.352 0.737 19.701 1.00 96.56 101 VAL A O 1
ATOM 790 N N . LEU A 1 102 ? -9.473 -0.534 18.224 1.00 96.62 102 LEU A N 1
ATOM 791 C CA . LEU A 1 102 ? -8.536 -0.326 17.113 1.00 96.62 102 LEU A CA 1
ATOM 792 C C . LEU A 1 102 ? -8.333 1.162 16.784 1.00 96.62 102 LEU A C 1
ATOM 794 O O . LEU A 1 102 ? -7.201 1.585 16.566 1.00 96.62 102 LEU A O 1
ATOM 798 N N . LEU A 1 103 ? -9.405 1.963 16.794 1.00 96.75 103 LEU A N 1
ATOM 799 C CA . LEU A 1 103 ? -9.356 3.403 16.499 1.00 96.75 103 LEU A CA 1
ATOM 800 C C . LEU A 1 103 ? -8.653 4.246 17.572 1.00 96.75 103 LEU A C 1
ATOM 802 O O . LEU A 1 103 ? -8.352 5.409 17.315 1.00 96.75 103 LEU A O 1
ATOM 806 N N . ASN A 1 104 ? -8.446 3.697 18.770 1.00 97.19 104 ASN A N 1
ATOM 807 C CA . ASN A 1 104 ? -7.800 4.395 19.880 1.00 97.19 104 ASN A CA 1
ATOM 808 C C . ASN A 1 104 ? -6.429 3.803 20.242 1.00 97.19 104 ASN A C 1
ATOM 810 O O . ASN A 1 104 ? -5.791 4.294 21.170 1.00 97.19 104 ASN A O 1
ATOM 814 N N . MET A 1 105 ? -5.944 2.789 19.513 1.00 97.25 105 MET A N 1
ATOM 815 C CA . MET A 1 105 ? -4.635 2.173 19.773 1.00 97.25 105 MET A CA 1
ATOM 816 C C . MET A 1 105 ? -3.464 3.158 19.652 1.00 97.25 105 MET A C 1
ATOM 818 O O . MET A 1 105 ? -2.417 2.943 20.250 1.00 97.25 105 MET A O 1
ATOM 822 N N . ASP A 1 106 ? -3.609 4.238 18.885 1.00 97.44 106 ASP A N 1
ATOM 823 C CA . ASP A 1 106 ? -2.586 5.279 18.763 1.00 97.44 106 ASP A CA 1
ATOM 824 C C . ASP A 1 106 ? -2.498 6.189 19.999 1.00 97.44 106 ASP A C 1
ATOM 826 O O . ASP A 1 106 ? -1.557 6.972 20.104 1.00 97.44 106 ASP A O 1
ATOM 830 N N . LYS A 1 107 ? -3.441 6.086 20.942 1.00 97.19 107 LYS A N 1
ATOM 831 C CA . LYS A 1 107 ? -3.488 6.886 22.178 1.00 97.19 107 LYS A CA 1
ATOM 832 C C . LYS A 1 107 ? -2.924 6.158 23.398 1.00 97.19 107 LYS A C 1
ATOM 834 O O . LYS A 1 107 ? -2.714 6.790 24.429 1.00 97.19 107 LYS A O 1
ATOM 839 N N . ASP A 1 108 ? -2.685 4.856 23.285 1.00 96.69 108 ASP A N 1
ATOM 840 C CA . ASP A 1 108 ? -2.160 4.007 24.353 1.00 96.69 108 ASP A CA 1
ATOM 841 C C . ASP A 1 108 ? -0.699 3.617 24.033 1.00 96.69 108 ASP A C 1
ATOM 843 O O . ASP A 1 108 ? -0.453 3.015 22.985 1.00 96.69 108 ASP A O 1
ATOM 847 N N . PRO A 1 109 ? 0.287 3.935 24.897 1.00 96.12 109 PRO A N 1
ATOM 848 C CA . PRO A 1 109 ? 1.698 3.619 24.656 1.00 96.12 109 PRO A CA 1
ATOM 849 C C . PRO A 1 109 ? 2.002 2.128 24.442 1.00 96.12 109 PRO A C 1
ATOM 851 O O . PRO A 1 109 ? 2.877 1.782 23.642 1.00 96.12 109 PRO A O 1
ATOM 854 N N . GLU A 1 110 ? 1.295 1.230 25.129 1.00 96.44 110 GLU A N 1
ATOM 855 C CA . GLU A 1 110 ? 1.469 -0.210 24.942 1.00 96.44 110 GLU A CA 1
ATOM 856 C C . GLU A 1 110 ? 0.932 -0.627 23.568 1.00 96.44 110 GLU A C 1
ATOM 858 O O . GLU A 1 110 ? 1.615 -1.318 22.796 1.00 96.44 110 GLU A O 1
ATOM 863 N N . ALA A 1 111 ? -0.255 -0.132 23.212 1.00 96.62 111 ALA A N 1
ATOM 864 C CA . ALA A 1 111 ? -0.873 -0.394 21.919 1.00 96.62 111 ALA A CA 1
ATOM 865 C C . ALA A 1 111 ? -0.073 0.215 20.754 1.00 96.62 111 ALA A C 1
ATOM 867 O O . ALA A 1 111 ? 0.064 -0.428 19.712 1.00 96.62 111 ALA A O 1
ATOM 868 N N . GLN A 1 112 ? 0.561 1.377 20.930 1.00 96.88 112 GLN A N 1
ATOM 869 C CA . GLN A 1 112 ? 1.521 1.938 19.971 1.00 96.88 112 GLN A CA 1
ATOM 870 C C . GLN A 1 112 ? 2.694 0.977 19.715 1.00 96.88 112 GLN A C 1
ATOM 872 O O . GLN A 1 112 ? 3.133 0.809 18.573 1.00 96.88 112 GLN A O 1
ATOM 877 N N . GLY A 1 113 ? 3.175 0.286 20.755 1.00 95.94 113 GLY A N 1
ATOM 878 C CA . GLY A 1 113 ? 4.172 -0.776 20.624 1.00 95.94 113 GLY A CA 1
ATOM 879 C C . GLY A 1 113 ? 3.683 -1.947 19.764 1.00 95.94 113 GLY A C 1
ATOM 880 O O . GLY A 1 113 ? 4.442 -2.469 18.941 1.00 95.94 113 GLY A O 1
ATOM 881 N N . VAL A 1 114 ? 2.411 -2.335 19.906 1.00 96.00 114 VAL A N 1
ATOM 882 C CA . VAL A 1 114 ? 1.758 -3.355 19.063 1.00 96.00 114 VAL A CA 1
ATOM 883 C C . VAL A 1 114 ? 1.628 -2.873 17.614 1.00 96.00 114 VAL A C 1
ATOM 885 O O . VAL A 1 114 ? 2.045 -3.588 16.701 1.00 96.00 114 VAL A O 1
ATOM 888 N N . LEU A 1 115 ? 1.127 -1.653 17.390 1.00 96.06 115 LEU A N 1
ATOM 889 C CA . LEU A 1 115 ? 0.983 -1.052 16.059 1.00 96.06 115 LEU A CA 1
ATOM 890 C C . LEU A 1 115 ? 2.328 -0.989 15.322 1.00 96.06 115 LEU A C 1
ATOM 892 O O . LEU A 1 115 ? 2.419 -1.347 14.147 1.00 96.06 115 LEU A O 1
ATOM 896 N N . LYS A 1 116 ? 3.407 -0.626 16.025 1.00 95.19 116 LYS A N 1
ATOM 897 C CA . LYS A 1 116 ? 4.754 -0.585 15.449 1.00 95.19 116 LYS A CA 1
ATOM 898 C C . LYS A 1 116 ? 5.220 -1.962 14.967 1.00 95.19 116 LYS A C 1
ATOM 900 O O . LYS A 1 116 ? 5.766 -2.067 13.868 1.00 95.19 116 LYS A O 1
ATOM 905 N N . ARG A 1 117 ? 4.975 -3.025 15.745 1.00 94.75 117 ARG A N 1
ATOM 906 C CA . ARG A 1 117 ? 5.276 -4.411 15.329 1.00 94.75 117 ARG A CA 1
ATOM 907 C C . ARG A 1 117 ? 4.419 -4.848 14.141 1.00 94.75 117 ARG A C 1
ATOM 909 O O . ARG A 1 117 ? 4.900 -5.584 13.282 1.00 94.75 117 ARG A O 1
ATOM 916 N N . GLN A 1 118 ? 3.196 -4.333 14.039 1.00 91.44 118 GLN A N 1
ATOM 917 C CA . GLN A 1 118 ? 2.316 -4.551 12.898 1.00 91.44 118 GLN A CA 1
ATOM 918 C C . GLN A 1 118 ? 2.693 -3.641 11.719 1.00 91.44 118 GLN A C 1
ATOM 920 O O . GLN A 1 118 ? 2.056 -2.628 11.449 1.00 91.44 118 GLN A O 1
ATOM 925 N N . GLN A 1 119 ? 3.745 -4.003 10.983 1.00 88.06 119 GLN A N 1
ATOM 926 C CA . GLN A 1 119 ? 4.188 -3.313 9.757 1.00 88.06 119 GLN A CA 1
ATOM 927 C C . GLN A 1 119 ? 4.520 -1.812 9.914 1.00 88.06 119 GLN A C 1
ATOM 929 O O . GLN A 1 119 ? 4.386 -1.043 8.953 1.00 88.06 119 GLN A O 1
ATOM 934 N N . ASN A 1 120 ? 5.002 -1.386 11.088 1.00 91.19 120 ASN A N 1
ATOM 935 C CA . ASN A 1 120 ? 5.203 0.031 11.416 1.00 91.19 120 ASN A CA 1
ATOM 936 C C . ASN A 1 120 ? 3.913 0.852 11.239 1.00 91.19 120 ASN A C 1
ATOM 938 O O . ASN A 1 120 ? 3.943 1.943 10.660 1.00 91.19 120 ASN A O 1
ATOM 942 N N . THR A 1 121 ? 2.774 0.309 11.677 1.00 93.75 121 THR A N 1
ATOM 943 C CA . THR A 1 121 ? 1.510 1.049 11.697 1.00 93.75 121 THR A CA 1
ATOM 944 C C . THR A 1 121 ? 1.610 2.163 12.730 1.00 93.75 121 THR A C 1
ATOM 946 O O . THR A 1 121 ? 2.094 1.952 13.838 1.00 93.75 121 THR A O 1
ATOM 949 N N . THR A 1 122 ? 1.177 3.364 12.357 1.00 94.38 122 THR A N 1
ATOM 950 C CA . THR A 1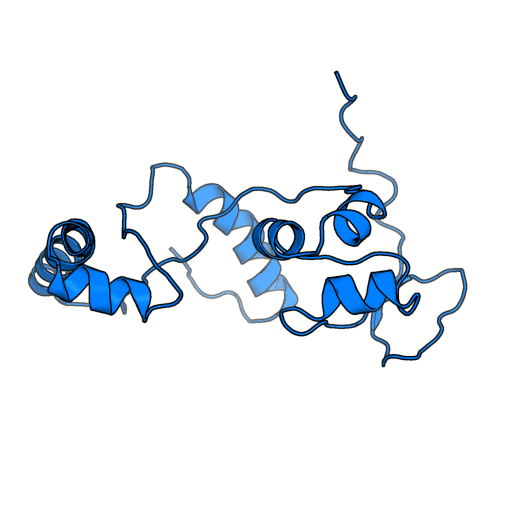 122 ? 1.148 4.526 13.257 1.00 94.38 122 THR A CA 1
ATOM 951 C C . THR A 1 122 ? -0.236 4.759 13.841 1.00 94.38 122 THR A C 1
ATOM 953 O O . THR A 1 122 ? -0.345 5.255 14.955 1.00 94.38 122 THR A O 1
ATOM 956 N N . LYS A 1 123 ? -1.287 4.416 13.088 1.00 95.12 123 LYS A N 1
ATOM 957 C CA . LYS A 1 123 ? -2.685 4.628 13.455 1.00 95.12 123 LYS A CA 1
ATOM 958 C C . LYS A 1 123 ? -3.603 3.727 12.632 1.00 95.12 123 LYS A C 1
ATOM 960 O O . LYS A 1 123 ? -3.258 3.354 11.510 1.00 95.12 123 LYS A O 1
ATOM 965 N N . ILE A 1 124 ? -4.771 3.416 13.186 1.00 95.44 124 ILE A N 1
ATOM 966 C CA . ILE A 1 124 ? -5.903 2.837 12.463 1.00 95.44 124 ILE A CA 1
ATOM 967 C C . ILE A 1 124 ? -7.016 3.885 12.451 1.00 95.44 124 ILE A C 1
ATOM 969 O O . ILE A 1 124 ? -7.421 4.376 13.501 1.00 95.44 124 ILE A O 1
ATOM 973 N N . ASP A 1 125 ? -7.506 4.225 11.263 1.00 93.25 125 ASP A N 1
ATOM 974 C CA . ASP A 1 125 ? -8.568 5.210 11.068 1.00 93.25 125 ASP A CA 1
ATOM 975 C C . ASP A 1 125 ? -9.849 4.554 10.550 1.00 93.25 125 ASP A C 1
ATOM 977 O O . ASP A 1 125 ? -9.843 3.457 9.982 1.00 93.25 125 ASP A O 1
ATOM 981 N N . ALA A 1 126 ? -10.972 5.255 10.715 1.00 91.19 126 ALA A N 1
ATOM 982 C CA . ALA A 1 126 ? -12.192 4.894 10.013 1.00 91.19 126 ALA A CA 1
ATOM 983 C C . ALA A 1 126 ? -11.963 5.042 8.504 1.00 91.19 126 ALA A C 1
ATOM 985 O O . ALA A 1 126 ? -11.318 5.993 8.064 1.00 91.19 126 ALA A O 1
ATOM 986 N N . ILE A 1 127 ? -12.513 4.119 7.714 1.00 85.62 127 ILE A N 1
ATOM 987 C CA . ILE A 1 127 ? -12.413 4.178 6.254 1.00 85.62 127 ILE A CA 1
ATOM 988 C C . ILE A 1 127 ? -13.075 5.483 5.778 1.00 85.62 127 ILE A C 1
ATOM 990 O O . ILE A 1 127 ? -14.282 5.643 5.989 1.00 85.62 127 ILE A O 1
ATOM 994 N N . PRO A 1 128 ? -12.332 6.417 5.155 1.00 84.00 128 PRO A N 1
ATOM 995 C CA . PRO A 1 128 ? -12.917 7.678 4.725 1.00 84.00 128 PRO A CA 1
ATOM 996 C C . PRO A 1 128 ? -13.961 7.441 3.625 1.00 84.00 128 PRO A C 1
ATOM 998 O O . PRO A 1 128 ? -13.726 6.593 2.751 1.00 84.00 128 PRO A O 1
ATOM 1001 N N . PRO A 1 129 ? -15.078 8.193 3.608 1.00 83.75 129 PRO A N 1
ATOM 1002 C CA . PRO A 1 129 ? -16.094 8.075 2.565 1.00 83.75 129 PRO A CA 1
ATOM 1003 C C . PRO A 1 129 ? -15.484 8.145 1.160 1.00 83.75 129 PRO A C 1
ATOM 1005 O O . PRO A 1 129 ? -14.598 8.956 0.899 1.00 83.75 129 PRO A O 1
ATOM 1008 N N . GLY A 1 130 ? -15.923 7.265 0.259 1.00 81.44 130 GLY A N 1
ATOM 1009 C CA . GLY A 1 130 ? -15.423 7.205 -1.120 1.00 81.44 130 GLY A CA 1
ATOM 1010 C C . GLY A 1 130 ? -14.058 6.526 -1.307 1.00 81.44 130 GLY A C 1
ATOM 1011 O O . GLY A 1 130 ? -13.705 6.192 -2.435 1.00 81.44 130 GLY A O 1
ATOM 1012 N N . SER A 1 131 ? -13.307 6.233 -0.235 1.00 79.38 131 SER A N 1
ATOM 1013 C CA . SER A 1 131 ? -11.993 5.561 -0.338 1.00 79.38 131 SER A CA 1
ATOM 1014 C C . SER A 1 131 ? -12.072 4.150 -0.923 1.00 79.38 131 SER A C 1
ATOM 1016 O O . SER A 1 131 ? -11.078 3.644 -1.443 1.00 79.38 131 SER A O 1
ATOM 1018 N N . LEU A 1 132 ? -13.245 3.515 -0.842 1.00 79.88 132 LEU A N 1
ATOM 1019 C CA . LEU A 1 132 ? -13.476 2.176 -1.380 1.00 79.88 132 LEU A CA 1
ATOM 1020 C C . LEU A 1 132 ? -13.914 2.160 -2.847 1.00 79.88 132 LEU A C 1
ATOM 1022 O O . LEU A 1 132 ? -13.879 1.110 -3.475 1.00 79.88 132 LEU A O 1
ATOM 1026 N N . GLU A 1 133 ? -14.247 3.304 -3.447 1.00 82.31 133 GLU A N 1
ATOM 1027 C CA . GLU A 1 133 ? -14.677 3.339 -4.853 1.00 82.31 133 GLU A CA 1
ATOM 1028 C C . GLU A 1 133 ? -13.564 2.885 -5.805 1.00 82.31 133 GLU A C 1
ATOM 1030 O O . GLU A 1 133 ? -13.819 2.217 -6.803 1.00 82.31 133 GLU A O 1
ATOM 1035 N N . GLN A 1 134 ? -12.305 3.176 -5.462 1.00 77.31 134 GLN A N 1
ATOM 1036 C CA . GLN A 1 134 ? -11.152 2.687 -6.222 1.00 77.31 134 GLN A CA 1
ATOM 1037 C C . GLN A 1 134 ? -11.005 1.161 -6.134 1.00 77.31 134 GLN A C 1
ATOM 1039 O O . GLN A 1 134 ? -10.513 0.543 -7.080 1.00 77.31 134 GLN A O 1
ATOM 1044 N N . PHE A 1 135 ? -11.467 0.540 -5.041 1.00 77.00 135 PHE A N 1
ATOM 1045 C CA . PHE A 1 135 ? -11.438 -0.914 -4.914 1.00 77.00 135 PHE A CA 1
ATOM 1046 C C . PHE A 1 135 ? -12.405 -1.594 -5.869 1.00 77.00 135 PHE A C 1
ATOM 1048 O O . PHE A 1 135 ? -12.022 -2.628 -6.387 1.00 77.00 135 PHE A O 1
ATOM 1055 N N . LYS A 1 136 ? -13.557 -1.008 -6.217 1.00 77.69 136 LYS A N 1
ATOM 1056 C CA . LYS A 1 136 ? -14.493 -1.618 -7.185 1.00 77.69 136 LYS A CA 1
ATOM 1057 C C . LYS A 1 136 ? -13.834 -1.905 -8.540 1.00 77.69 136 LYS A C 1
ATOM 1059 O O . LYS A 1 136 ? -14.071 -2.941 -9.157 1.00 77.69 136 LYS A O 1
ATOM 1064 N N . TYR A 1 137 ? -12.958 -1.009 -9.004 1.00 75.62 137 TYR A N 1
ATOM 1065 C CA . TYR A 1 137 ? -12.205 -1.213 -10.247 1.00 75.62 137 TYR A CA 1
ATOM 1066 C C . TYR A 1 137 ? -11.151 -2.318 -10.117 1.00 75.62 137 TYR A C 1
ATOM 1068 O O . TYR A 1 137 ? -10.988 -3.126 -11.031 1.00 75.62 137 TYR A O 1
ATOM 1076 N N . ILE A 1 138 ? -10.437 -2.345 -8.987 1.00 75.94 138 ILE A N 1
ATOM 1077 C CA . ILE A 1 138 ? -9.409 -3.354 -8.700 1.00 75.94 138 ILE A CA 1
ATOM 1078 C C . ILE A 1 138 ? -10.048 -4.722 -8.541 1.00 75.94 138 ILE A C 1
ATOM 1080 O O . ILE A 1 138 ? -9.591 -5.683 -9.136 1.00 75.94 138 ILE A O 1
ATOM 1084 N N . GLU A 1 139 ? -11.113 -4.792 -7.765 1.00 76.19 139 GLU A N 1
ATOM 1085 C CA . GLU A 1 139 ? -11.912 -5.969 -7.510 1.00 76.19 139 GLU A CA 1
ATOM 1086 C C . GLU A 1 139 ? -12.405 -6.589 -8.812 1.00 76.19 139 GLU A C 1
ATOM 1088 O O . GLU A 1 139 ? -12.131 -7.759 -9.069 1.00 76.19 139 GLU A O 1
ATOM 1093 N N . ARG A 1 140 ? -13.040 -5.789 -9.679 1.00 73.06 140 ARG A N 1
ATOM 1094 C CA . ARG A 1 140 ? -13.475 -6.251 -10.996 1.00 73.06 140 ARG A CA 1
ATOM 1095 C C . ARG A 1 140 ? -12.320 -6.872 -11.770 1.00 73.06 140 ARG A C 1
ATOM 1097 O O . ARG A 1 140 ? -12.497 -7.918 -12.382 1.00 73.06 140 ARG A O 1
ATOM 1104 N N . TYR A 1 141 ? -11.141 -6.253 -11.761 1.00 73.31 141 TYR A N 1
ATOM 1105 C CA . TYR A 1 141 ? -9.969 -6.800 -12.442 1.00 73.31 141 TYR A CA 1
ATOM 1106 C C . TYR A 1 141 ? -9.458 -8.091 -11.781 1.00 73.31 141 TYR A C 1
ATOM 1108 O O . TYR A 1 141 ? -9.273 -9.094 -12.464 1.00 73.31 141 TYR A O 1
ATOM 1116 N N . VAL A 1 142 ? -9.269 -8.088 -10.459 1.00 73.00 142 VAL A N 1
ATOM 1117 C CA . VAL A 1 142 ? -8.750 -9.221 -9.681 1.00 73.00 142 VAL A CA 1
ATOM 1118 C C . VAL A 1 142 ? -9.675 -10.425 -9.802 1.00 73.00 142 VAL A C 1
ATOM 1120 O O . VAL A 1 142 ? -9.206 -11.509 -10.128 1.00 73.00 142 VAL A O 1
ATOM 1123 N N . PHE A 1 143 ? -10.981 -10.256 -9.618 1.00 67.31 143 PHE A N 1
ATOM 1124 C CA . PHE A 1 143 ? -11.920 -11.370 -9.694 1.00 67.31 143 PHE A CA 1
ATOM 1125 C C . PHE A 1 143 ? -12.267 -11.786 -11.121 1.00 67.31 143 PHE A C 1
ATOM 1127 O O . PHE A 1 143 ? -12.564 -12.954 -11.321 1.00 67.31 143 PHE A O 1
ATOM 1134 N N . SER A 1 144 ? -12.169 -10.911 -12.128 1.00 65.44 144 SER A N 1
ATOM 1135 C CA . SER A 1 144 ? -12.317 -11.350 -13.529 1.00 65.44 144 SER A CA 1
ATOM 1136 C C . SER A 1 144 ? -11.074 -12.046 -14.087 1.00 65.44 144 SER A C 1
ATOM 1138 O O . SER A 1 144 ? -11.197 -12.836 -15.019 1.00 65.44 144 SER A O 1
ATOM 1140 N N . SER A 1 145 ? -9.886 -11.761 -13.538 1.00 61.53 145 SER A N 1
ATOM 1141 C CA . SER A 1 145 ? -8.607 -12.234 -14.093 1.00 61.53 145 SER A CA 1
ATOM 1142 C C . SER A 1 145 ? -7.924 -13.321 -13.258 1.00 61.53 145 SER A C 1
ATOM 1144 O O . SER A 1 145 ? -7.133 -14.083 -13.806 1.00 61.53 145 SER A O 1
ATOM 1146 N N . LEU A 1 146 ? -8.185 -13.395 -11.946 1.00 59.06 146 LEU A N 1
ATOM 1147 C CA . LEU A 1 146 ? -7.449 -14.249 -10.997 1.00 59.06 146 LEU A CA 1
ATOM 1148 C C . LEU A 1 146 ? -8.346 -15.176 -10.148 1.00 59.06 146 LEU A C 1
ATOM 1150 O O . LEU A 1 146 ? -7.822 -15.917 -9.318 1.00 59.06 146 LEU A O 1
ATOM 1154 N N . GLY A 1 147 ? -9.675 -15.171 -10.320 1.00 55.34 147 GLY A N 1
ATOM 1155 C CA . GLY A 1 147 ? -10.592 -15.978 -9.501 1.00 55.34 147 GLY A CA 1
ATOM 1156 C C . GLY A 1 147 ? -12.005 -16.116 -10.077 1.00 55.34 147 GLY A C 1
ATOM 1157 O O . GLY A 1 147 ? -12.264 -15.720 -11.205 1.00 55.34 147 GLY A O 1
ATOM 1158 N N . LYS A 1 148 ? -12.924 -16.718 -9.308 1.00 51.41 148 LYS A N 1
ATOM 1159 C CA . LYS A 1 148 ? -14.371 -16.572 -9.538 1.00 51.41 148 LYS A CA 1
ATOM 1160 C C . LYS A 1 148 ? -14.842 -15.329 -8.788 1.00 51.41 148 LYS A C 1
ATOM 1162 O O . LYS A 1 148 ? -14.389 -15.100 -7.668 1.00 51.41 148 LYS A O 1
ATOM 1167 N N . GLU A 1 149 ? -15.739 -14.568 -9.405 1.00 50.56 149 GLU A N 1
ATOM 1168 C CA . GLU A 1 149 ? -16.450 -13.454 -8.776 1.00 50.56 149 GLU A CA 1
ATOM 1169 C C . GLU A 1 149 ? -17.060 -13.920 -7.447 1.00 50.56 149 GLU A C 1
ATOM 1171 O O . GLU A 1 149 ? -17.750 -14.941 -7.385 1.00 50.56 149 GLU A O 1
ATOM 1176 N N . VAL A 1 150 ? -16.717 -13.224 -6.367 1.00 54.09 150 VAL A N 1
ATOM 1177 C CA . VAL A 1 150 ? -17.341 -13.390 -5.055 1.00 54.09 150 VAL A CA 1
ATOM 1178 C C . VAL A 1 150 ? -18.141 -12.130 -4.790 1.00 54.09 150 VAL A C 1
ATOM 1180 O O . VAL A 1 150 ? -17.674 -11.046 -5.128 1.00 54.09 150 VAL A O 1
ATOM 1183 N N . ASP A 1 151 ? -19.322 -12.264 -4.187 1.00 52.31 151 ASP A N 1
ATOM 1184 C CA . ASP A 1 151 ? -20.086 -11.108 -3.716 1.00 52.31 151 ASP A CA 1
ATOM 1185 C C . ASP A 1 151 ? -19.252 -10.369 -2.656 1.00 52.31 151 ASP A C 1
ATOM 1187 O O . ASP A 1 151 ? -19.210 -10.750 -1.480 1.00 52.31 151 ASP A O 1
ATOM 1191 N N . SER A 1 152 ? -18.532 -9.344 -3.094 1.00 57.91 152 SER A N 1
ATOM 1192 C CA . SER A 1 152 ? -17.715 -8.465 -2.272 1.00 57.91 152 SER A CA 1
ATOM 1193 C C . SER A 1 152 ? -18.462 -7.140 -2.107 1.00 57.91 152 SER A C 1
ATOM 1195 O O . SER A 1 152 ? -18.873 -6.554 -3.100 1.00 57.91 152 SER A O 1
ATOM 1197 N N . TRP A 1 153 ? -18.635 -6.729 -0.842 1.00 53.69 153 TRP A N 1
ATOM 1198 C CA . TRP A 1 153 ? -19.181 -5.450 -0.326 1.00 53.69 153 TRP A CA 1
ATOM 1199 C C . TRP A 1 153 ? -20.299 -4.740 -1.112 1.00 53.69 153 TRP A C 1
ATOM 1201 O O . TRP A 1 153 ? -20.024 -4.056 -2.122 1.00 53.69 153 TRP A O 1
#

Nearest PDB structures (foldseek):
  5ub3-assembly1_A  TM=7.734E-01  e=4.692E-04  Xanthomonas citri pv. citri str. 306

Mean predicted aligned error: 9.03 Å

pLDDT: mean 82.77, std 16.53, range [30.47, 97.75]

Radius of gyration: 20.43 Å; Cα contacts (8 Å, |Δi|>4): 91; chains: 1; bounding box: 45×38×56 Å

Secondary structure (DSSP, 8-state):
-PPP--TTSSGGG-EEEE-PSS----TTEEEE-PPPTTTHHHHHHTTS-S-----HHHHHTS-HHHHHH------PPP--S------TT--HHHHHHHHHHHHHGGGSHHHHHHHHHTTT-----PPPTTTTHHHHHHHHHHHHHHS------

Sequence (153 aa):
MLRPFERTKWISSIKLVEIKSPGNVNRDVVGYIHGSDGNSPNLLITGKADAATTTYREIERLKPEVRESLKVIAKTASVPRQIIAVRKGLDPNLLKALKEVLLNMDKDPEAQGVLKRQQNTTKIDAIPPGSLEQFKYIERYVFSSLGKEVDSW

Foldseek 3Di:
DDDDDPPDDPPPQAAEDEDDPQDDDDPRHDYDYDDDALCQLVCCVVVSDVDGDHDPVSLVPDDPVSSVVDDDPDDDDDADPDDDDDDPPDDPVVVVVVVVCQQCLLVDPVSCVVCCVVVHHNGDDDQDPPRCVVVVVVLCCCCVPPHPDDPDD